Protein AF-A0A934ALE3-F1 (afdb_monomer_lite)

pLDDT: mean 93.62, std 8.13, range [55.03, 98.62]

Sequence (121 aa):
DDGIEALMKIIANKDGIATGKIYNIGNPANNYAIRDLADMMLKLAKEYPEYRDSAQKVKIVETTSAAYYGKGYQDVQNRVPKITNTCKDLNWKPSINMADTLRNIFDAYRGQVAEARGLVD

Secondary structure (DSSP, 8-state):
-HHHHHHHHHHH-GGGTTTT-----S-TT----HHHHHHHHHHHHHHSHHHHHHHTT-------HHHHT-TT----S------HHHHHHHT------HHHHHHHHHHHHTT-HHHHHTT--

Radius of gyration: 18.33 Å; chains: 1; bounding box: 43×35×41 Å

Structure (mmCIF, N/CA/C/O backbone):
data_AF-A0A934ALE3-F1
#
_entry.id   AF-A0A934ALE3-F1
#
loop_
_atom_site.group_PDB
_atom_site.id
_atom_site.type_symbol
_atom_site.label_atom_id
_atom_site.label_alt_id
_atom_site.label_comp_id
_atom_site.label_asym_id
_atom_site.label_entity_id
_atom_site.label_seq_id
_atom_site.pdbx_PDB_ins_code
_atom_site.Cartn_x
_atom_site.Cartn_y
_atom_site.Cartn_z
_atom_site.occupancy
_atom_site.B_iso_or_equiv
_atom_site.auth_seq_id
_atom_site.auth_comp_id
_atom_site.auth_asym_id
_atom_site.auth_atom_id
_atom_site.pdbx_PDB_model_num
ATOM 1 N N . ASP A 1 1 ? -9.206 -4.432 -0.636 1.00 94.50 1 ASP A N 1
ATOM 2 C CA . ASP A 1 1 ? -10.344 -4.829 0.223 1.00 94.50 1 ASP A CA 1
ATOM 3 C C . ASP A 1 1 ? -10.181 -4.424 1.676 1.00 94.50 1 ASP A C 1
ATOM 5 O O . ASP A 1 1 ? -11.013 -3.650 2.129 1.00 94.50 1 ASP A O 1
ATOM 9 N N . ASP A 1 2 ? -9.108 -4.825 2.374 1.00 97.38 2 ASP A N 1
ATOM 10 C CA . ASP A 1 2 ? -8.881 -4.482 3.797 1.00 97.38 2 ASP A CA 1
ATOM 11 C C . ASP A 1 2 ? -9.179 -3.007 4.143 1.00 97.38 2 ASP A C 1
ATOM 13 O O . ASP A 1 2 ? -9.870 -2.714 5.118 1.00 97.38 2 ASP A O 1
ATOM 17 N N . GLY A 1 3 ? -8.684 -2.063 3.332 1.00 97.69 3 GLY A N 1
ATOM 18 C CA . GLY A 1 3 ? -8.917 -0.634 3.556 1.00 97.69 3 GLY A CA 1
ATOM 19 C C . GLY A 1 3 ? -10.372 -0.199 3.359 1.00 97.69 3 GLY A C 1
ATOM 20 O O . GLY A 1 3 ? -10.887 0.594 4.144 1.00 97.69 3 GLY A O 1
ATOM 21 N N . ILE A 1 4 ? -11.055 -0.749 2.350 1.00 98.19 4 ILE A N 1
ATOM 22 C CA . ILE A 1 4 ? -12.477 -0.478 2.105 1.00 98.19 4 ILE A CA 1
ATOM 23 C C . ILE A 1 4 ? -13.320 -1.057 3.238 1.00 98.19 4 ILE A C 1
ATOM 25 O O . ILE A 1 4 ? -14.228 -0.383 3.709 1.00 98.19 4 ILE A O 1
ATOM 29 N N . GLU A 1 5 ? -12.994 -2.249 3.743 1.00 98.44 5 GLU A N 1
ATOM 30 C CA . GLU A 1 5 ? -13.705 -2.829 4.885 1.00 98.44 5 GLU A CA 1
ATOM 31 C C . GLU A 1 5 ? -13.643 -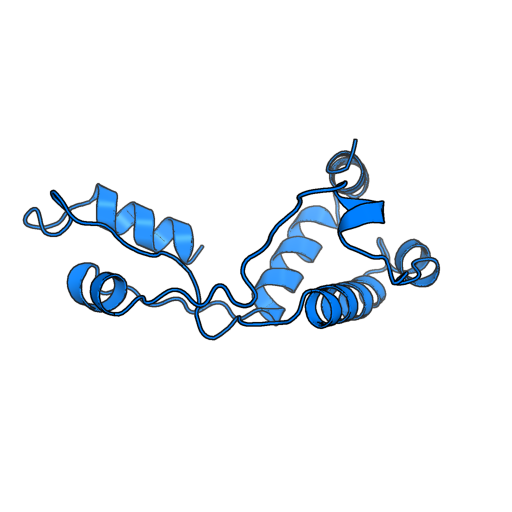1.905 6.113 1.00 98.44 5 GLU A C 1
ATOM 33 O O . GLU A 1 5 ? -14.677 -1.624 6.722 1.00 98.44 5 GLU A O 1
ATOM 38 N N . ALA A 1 6 ? -12.463 -1.364 6.442 1.00 98.50 6 ALA A N 1
ATOM 39 C CA . ALA A 1 6 ? -12.323 -0.395 7.530 1.00 98.50 6 ALA A CA 1
ATOM 40 C C . ALA A 1 6 ? -13.181 0.862 7.301 1.00 98.50 6 ALA A C 1
ATOM 42 O O . ALA A 1 6 ? -13.878 1.306 8.217 1.00 98.50 6 ALA A O 1
ATOM 43 N N . LEU A 1 7 ? -13.184 1.406 6.077 1.00 98.62 7 LEU A N 1
ATOM 44 C CA . LEU A 1 7 ? -14.015 2.561 5.717 1.00 98.62 7 LEU A CA 1
ATOM 45 C C . LEU A 1 7 ? -15.511 2.257 5.849 1.00 98.62 7 LEU A C 1
ATOM 47 O O . LEU A 1 7 ? -16.248 3.069 6.404 1.00 98.62 7 LEU A O 1
ATOM 51 N N . MET A 1 8 ? -15.958 1.075 5.422 1.00 98.62 8 MET A N 1
ATOM 52 C CA . MET A 1 8 ? -17.355 0.662 5.563 1.00 98.62 8 MET A CA 1
ATOM 53 C C . MET A 1 8 ? -17.780 0.585 7.032 1.00 98.62 8 MET A C 1
ATOM 55 O O . MET A 1 8 ? -18.897 0.981 7.366 1.00 98.62 8 MET A O 1
ATOM 59 N N . LYS A 1 9 ? -16.892 0.149 7.935 1.00 98.44 9 LYS A N 1
ATOM 60 C CA . LYS A 1 9 ? -17.175 0.148 9.379 1.00 98.44 9 LYS A CA 1
ATOM 61 C C . LYS A 1 9 ? -17.232 1.556 9.975 1.00 98.44 9 LYS A C 1
ATOM 63 O O . LYS A 1 9 ? -18.084 1.808 10.825 1.00 98.44 9 LYS A O 1
ATOM 68 N N . ILE A 1 10 ? -16.383 2.473 9.506 1.00 98.62 10 ILE A N 1
ATOM 69 C CA . ILE A 1 10 ? -16.442 3.893 9.892 1.00 98.62 10 ILE A CA 1
ATOM 70 C C . ILE A 1 10 ? -17.766 4.514 9.440 1.00 98.62 10 ILE A C 1
ATOM 72 O O . ILE A 1 10 ? -18.407 5.189 10.236 1.00 98.62 10 ILE A O 1
ATOM 76 N N . ILE A 1 11 ? -18.203 4.255 8.202 1.00 98.56 11 ILE A N 1
ATOM 77 C CA . ILE A 1 11 ? -19.473 4.768 7.661 1.00 98.56 11 ILE A CA 1
ATOM 78 C C . ILE A 1 11 ? -20.667 4.212 8.441 1.00 98.56 11 ILE A C 1
ATOM 80 O O . ILE A 1 11 ? -21.568 4.967 8.799 1.00 98.56 11 ILE A O 1
ATOM 84 N N . ALA A 1 12 ? -20.666 2.908 8.737 1.00 98.44 12 ALA A N 1
ATOM 85 C CA . ALA A 1 12 ? -21.717 2.286 9.538 1.00 98.44 12 ALA A CA 1
ATOM 86 C C . ALA A 1 12 ? -21.808 2.884 10.953 1.00 98.44 12 ALA A C 1
ATOM 88 O O . ALA A 1 12 ? -22.886 2.869 11.541 1.00 98.44 12 ALA A O 1
ATOM 89 N N . ASN A 1 13 ? -20.683 3.385 11.485 1.00 98.19 13 ASN A N 1
ATOM 90 C CA . ASN A 1 13 ? -20.552 4.113 12.749 1.00 98.19 13 ASN A CA 1
ATOM 91 C C . ASN A 1 13 ? -21.426 3.552 13.881 1.00 98.19 13 ASN A C 1
ATOM 93 O O . ASN A 1 13 ? -22.154 4.290 14.551 1.00 98.19 13 ASN A O 1
ATOM 97 N N . LYS A 1 14 ? -21.397 2.228 14.061 1.00 97.69 14 LYS A N 1
ATOM 98 C CA . LYS A 1 14 ? -22.240 1.548 15.043 1.00 97.69 14 LYS A CA 1
ATOM 99 C C . LYS A 1 14 ? -22.046 2.185 16.423 1.00 97.69 14 LYS A C 1
ATOM 101 O O . LYS A 1 14 ? -20.915 2.379 16.861 1.00 97.69 14 LYS A O 1
ATOM 106 N N . ASP A 1 15 ? -23.153 2.542 17.071 1.00 97.75 15 ASP A N 1
ATOM 107 C CA . ASP A 1 15 ? -23.182 3.196 18.388 1.00 97.75 15 ASP A CA 1
ATOM 108 C C . ASP A 1 15 ? -22.388 4.523 18.461 1.00 97.75 15 ASP A C 1
ATOM 110 O O . ASP A 1 15 ? -22.029 4.989 19.540 1.00 97.75 15 ASP A O 1
ATOM 114 N N . GLY A 1 16 ? -22.095 5.147 17.313 1.00 98.06 16 GLY A N 1
ATOM 115 C CA . GLY A 1 16 ? -21.299 6.371 17.234 1.00 98.06 16 GLY A CA 1
ATOM 116 C C . GLY A 1 16 ? -19.805 6.178 17.521 1.00 98.06 16 GLY A C 1
ATOM 117 O O . GLY A 1 16 ? -19.117 7.170 17.775 1.00 98.06 16 GLY A O 1
ATOM 118 N N . ILE A 1 17 ? -19.294 4.938 17.498 1.00 98.31 17 ILE A N 1
ATOM 119 C CA . ILE A 1 17 ? -17.934 4.595 17.949 1.00 98.31 17 ILE A CA 1
ATOM 120 C C . ILE A 1 17 ? -16.818 5.361 17.219 1.00 98.31 17 ILE A C 1
ATOM 122 O O . ILE A 1 17 ? -15.794 5.682 17.828 1.00 98.31 17 ILE A O 1
ATOM 126 N N . ALA A 1 18 ? -17.022 5.693 15.941 1.00 98.44 18 ALA A N 1
ATOM 127 C CA . ALA A 1 18 ? -16.044 6.365 15.090 1.00 98.44 18 ALA A CA 1
ATOM 128 C C . ALA A 1 18 ? -16.116 7.904 15.162 1.00 98.44 18 ALA A C 1
ATOM 130 O O . ALA A 1 18 ? -15.244 8.590 14.623 1.00 98.44 18 ALA A O 1
ATOM 131 N N . THR A 1 19 ? -17.125 8.473 15.830 1.00 98.50 19 THR A N 1
ATOM 132 C CA . THR A 1 19 ? -17.325 9.927 15.906 1.00 98.50 19 THR A CA 1
ATOM 133 C C . THR A 1 19 ? -16.156 10.617 16.617 1.00 98.50 19 THR A C 1
ATOM 135 O O . THR A 1 19 ? -15.828 10.305 17.763 1.00 98.50 19 THR A O 1
ATOM 138 N N . GLY A 1 20 ? -15.523 11.582 15.939 1.00 98.25 20 GLY A N 1
ATOM 139 C CA . GLY A 1 20 ? -14.398 12.357 16.482 1.00 98.25 20 GLY A CA 1
ATOM 140 C C . GLY A 1 20 ? -13.092 11.567 16.630 1.00 98.25 20 GLY A C 1
ATOM 141 O O . GLY A 1 20 ? -12.210 11.978 17.386 1.00 98.25 20 GLY A O 1
ATOM 142 N N . LYS A 1 21 ? -12.965 10.419 15.955 1.00 98.31 21 LYS A N 1
ATOM 143 C CA . LYS A 1 21 ? -11.780 9.555 16.018 1.00 98.31 21 LYS A CA 1
ATOM 144 C C . LYS A 1 21 ? -10.889 9.729 14.793 1.00 98.31 21 LYS A C 1
ATOM 146 O O . LYS A 1 21 ? -11.342 10.086 13.712 1.00 98.31 21 LYS A O 1
ATOM 151 N N . ILE A 1 22 ? -9.607 9.425 14.979 1.00 98.56 22 ILE A N 1
ATOM 152 C CA . ILE A 1 22 ? -8.614 9.339 13.908 1.00 98.56 22 ILE A CA 1
ATOM 153 C C . ILE A 1 22 ? -8.140 7.888 13.843 1.00 98.56 22 ILE A C 1
ATOM 155 O O . ILE A 1 22 ? -7.664 7.341 14.843 1.00 98.56 22 ILE A O 1
ATOM 159 N N . TYR A 1 23 ? -8.270 7.271 12.671 1.00 98.56 23 TYR A N 1
ATOM 160 C CA . TYR A 1 23 ? -7.891 5.881 12.439 1.00 98.56 23 TYR A CA 1
ATOM 161 C C . TYR A 1 23 ? -6.793 5.790 11.388 1.00 98.56 23 TYR A C 1
ATOM 163 O O . TYR A 1 23 ? -6.946 6.283 10.273 1.00 98.56 23 TYR A O 1
ATOM 171 N N . ASN A 1 24 ? -5.707 5.098 11.729 1.00 98.50 24 ASN A N 1
ATOM 172 C CA . ASN A 1 24 ? -4.771 4.622 10.720 1.00 98.50 24 ASN A CA 1
ATOM 173 C C . ASN A 1 24 ? -5.361 3.363 10.080 1.00 98.50 24 ASN A C 1
ATOM 175 O O . ASN A 1 24 ? -5.721 2.422 10.794 1.00 98.50 24 ASN A O 1
ATOM 179 N N . ILE A 1 25 ? -5.425 3.331 8.751 1.00 98.31 25 ILE A N 1
ATOM 180 C CA . ILE A 1 25 ? -5.879 2.174 7.978 1.00 98.31 25 ILE A CA 1
ATOM 181 C C . ILE A 1 25 ? -4.704 1.709 7.120 1.00 98.31 25 ILE A C 1
ATOM 183 O O . ILE A 1 25 ? -4.283 2.394 6.195 1.00 98.31 25 ILE A O 1
ATOM 187 N N . GLY A 1 26 ? -4.150 0.552 7.458 1.00 97.56 26 GLY A N 1
ATOM 188 C CA . GLY A 1 26 ? -3.029 -0.051 6.747 1.00 97.56 26 GLY A CA 1
ATOM 189 C C . GLY A 1 26 ? -2.636 -1.379 7.379 1.00 97.56 26 GLY A C 1
ATOM 190 O O . GLY A 1 26 ? -3.143 -1.726 8.446 1.00 97.56 26 GLY A O 1
ATOM 191 N N . ASN A 1 27 ? -1.738 -2.116 6.727 1.00 98.19 27 ASN A N 1
ATOM 192 C CA . ASN A 1 27 ? -1.243 -3.401 7.215 1.00 98.19 27 ASN A CA 1
ATOM 193 C C . ASN A 1 27 ? 0.210 -3.272 7.722 1.00 98.19 27 ASN A C 1
ATOM 195 O O . ASN A 1 27 ? 1.126 -3.265 6.901 1.00 98.19 27 ASN A O 1
ATOM 199 N N . PRO A 1 28 ? 0.451 -3.204 9.049 1.00 97.25 28 PRO A N 1
ATOM 200 C CA . PRO A 1 28 ? 1.795 -3.120 9.629 1.00 97.25 28 PRO A CA 1
ATOM 201 C C . PRO A 1 28 ? 2.705 -4.301 9.283 1.00 97.25 28 PRO A C 1
ATOM 203 O O . PRO A 1 28 ? 3.922 -4.161 9.360 1.00 97.25 28 PRO A O 1
ATOM 206 N N . ALA A 1 29 ? 2.132 -5.459 8.936 1.00 96.94 29 AL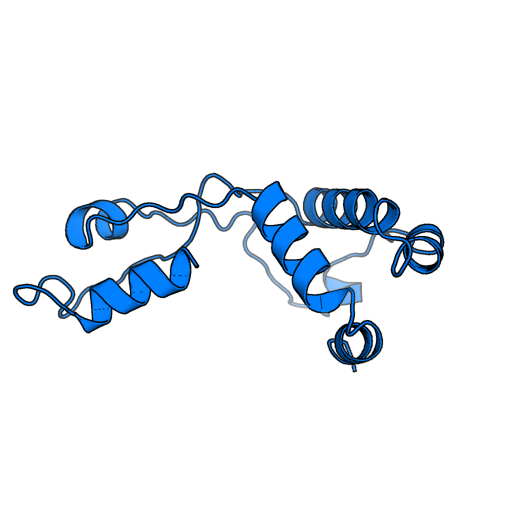A A N 1
ATOM 207 C CA . ALA A 1 29 ? 2.902 -6.632 8.533 1.00 96.94 29 ALA A CA 1
ATOM 208 C C . ALA A 1 29 ? 3.443 -6.508 7.099 1.00 96.94 29 ALA A C 1
ATOM 210 O O . ALA A 1 29 ? 4.445 -7.134 6.773 1.00 96.94 29 ALA A O 1
ATOM 211 N N . ASN A 1 30 ? 2.832 -5.664 6.261 1.00 96.75 30 ASN A N 1
ATOM 212 C CA . ASN A 1 30 ? 3.276 -5.407 4.891 1.00 96.75 30 ASN A CA 1
ATOM 213 C C . ASN A 1 30 ? 4.328 -4.280 4.840 1.00 96.75 30 ASN A C 1
ATOM 215 O O . ASN A 1 30 ? 4.216 -3.355 4.038 1.00 96.75 30 ASN A O 1
ATOM 219 N N . ASN A 1 31 ? 5.338 -4.340 5.712 1.00 96.25 31 ASN A N 1
ATOM 220 C CA . ASN A 1 31 ? 6.395 -3.333 5.804 1.00 96.25 31 ASN A CA 1
ATOM 221 C C . ASN A 1 31 ? 7.647 -3.766 5.020 1.00 96.25 31 ASN A C 1
ATOM 223 O O . ASN A 1 31 ? 8.413 -4.599 5.502 1.00 96.25 31 ASN A O 1
ATOM 227 N N . TYR A 1 32 ? 7.855 -3.189 3.835 1.00 95.94 32 TYR A N 1
ATOM 228 C CA . TYR A 1 32 ? 8.938 -3.548 2.909 1.00 95.94 32 TYR A CA 1
ATOM 229 C C . TYR A 1 32 ? 9.706 -2.314 2.436 1.00 95.94 32 TYR A C 1
ATOM 231 O O . TYR A 1 32 ? 9.129 -1.231 2.312 1.00 95.94 32 TYR A O 1
ATOM 239 N N . ALA A 1 33 ? 10.994 -2.478 2.118 1.00 95.44 33 ALA A N 1
ATOM 240 C CA . ALA A 1 33 ? 11.741 -1.424 1.444 1.00 95.44 33 ALA A CA 1
ATOM 241 C C . ALA A 1 33 ? 11.246 -1.253 -0.003 1.00 95.44 33 ALA A C 1
ATOM 243 O O . ALA A 1 33 ? 10.767 -2.195 -0.634 1.00 95.44 33 ALA A O 1
ATOM 244 N N . ILE A 1 34 ? 11.430 -0.057 -0.570 1.00 94.25 34 ILE A N 1
ATOM 245 C CA . ILE A 1 34 ? 11.069 0.228 -1.9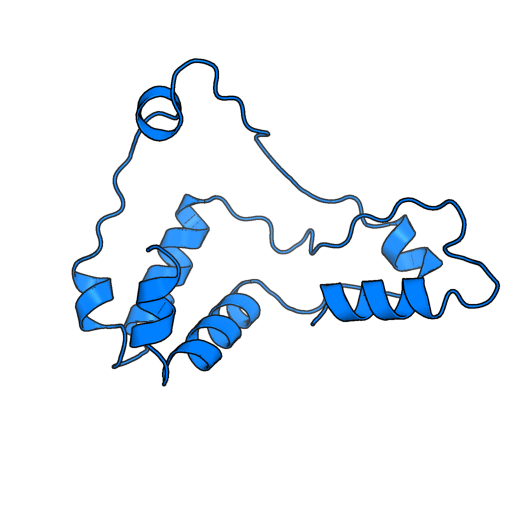72 1.00 94.25 34 ILE A CA 1
ATOM 246 C C . ILE A 1 34 ? 11.802 -0.719 -2.937 1.00 94.25 34 ILE A C 1
ATOM 248 O O . ILE A 1 34 ? 11.228 -1.159 -3.930 1.00 94.25 34 ILE A O 1
ATOM 252 N N . ARG A 1 35 ? 13.055 -1.076 -2.624 1.00 95.56 35 ARG A N 1
ATOM 253 C CA . ARG A 1 35 ? 13.819 -2.060 -3.400 1.00 95.56 35 ARG A CA 1
ATOM 254 C C . ARG A 1 35 ? 13.157 -3.436 -3.385 1.00 95.56 35 ARG A C 1
ATOM 256 O O . ARG A 1 35 ? 12.951 -4.004 -4.450 1.00 95.56 35 ARG A O 1
ATOM 263 N N . ASP A 1 36 ? 12.766 -3.919 -2.208 1.00 96.75 36 ASP A N 1
ATOM 264 C CA . ASP A 1 36 ? 12.107 -5.221 -2.073 1.00 96.75 36 ASP A CA 1
ATOM 265 C C . ASP A 1 36 ? 10.779 -5.243 -2.834 1.00 96.75 36 ASP A C 1
ATOM 267 O O . ASP A 1 36 ? 10.456 -6.229 -3.492 1.00 96.75 36 ASP A O 1
ATOM 271 N N . LEU A 1 37 ? 10.019 -4.141 -2.793 1.00 97.50 37 LEU A N 1
ATOM 272 C CA . LEU A 1 37 ? 8.793 -3.993 -3.576 1.00 97.50 37 LEU A CA 1
ATOM 273 C C . LEU A 1 37 ? 9.067 -4.111 -5.082 1.00 97.50 37 LEU A C 1
ATOM 275 O O . LEU A 1 37 ? 8.385 -4.879 -5.762 1.00 97.50 37 LEU A O 1
ATOM 279 N N . ALA A 1 38 ? 10.080 -3.406 -5.595 1.00 97.12 38 ALA A N 1
ATOM 280 C CA . ALA A 1 38 ? 10.468 -3.489 -7.002 1.00 97.12 38 ALA A CA 1
ATOM 281 C C . ALA A 1 38 ? 10.882 -4.918 -7.398 1.00 97.12 38 ALA A C 1
ATOM 283 O O . ALA A 1 38 ? 10.434 -5.429 -8.427 1.00 97.12 38 ALA A O 1
ATOM 284 N N . ASP A 1 39 ? 11.671 -5.593 -6.561 1.00 97.62 39 ASP A N 1
ATOM 285 C CA . ASP A 1 39 ? 12.102 -6.971 -6.803 1.00 97.62 39 ASP A CA 1
ATOM 286 C C . ASP A 1 39 ? 10.926 -7.963 -6.771 1.00 97.62 39 ASP A C 1
ATOM 288 O O . ASP A 1 39 ? 10.822 -8.827 -7.649 1.00 97.62 39 ASP A O 1
ATOM 292 N N . MET A 1 40 ? 9.997 -7.820 -5.816 1.00 97.88 40 MET A N 1
ATOM 293 C CA . MET A 1 40 ? 8.773 -8.629 -5.747 1.00 97.88 40 MET A CA 1
ATOM 294 C C . MET A 1 40 ? 7.911 -8.450 -7.001 1.00 97.88 40 MET A C 1
ATOM 296 O O . MET A 1 40 ? 7.477 -9.444 -7.589 1.00 97.88 40 MET A O 1
ATOM 300 N N . MET A 1 41 ? 7.713 -7.207 -7.449 1.00 97.75 41 MET A N 1
ATOM 301 C CA . MET A 1 41 ? 6.957 -6.903 -8.666 1.00 97.75 41 MET A CA 1
ATOM 302 C C . MET A 1 41 ? 7.629 -7.481 -9.915 1.00 97.75 41 MET A C 1
ATOM 304 O O . MET A 1 41 ? 6.951 -8.091 -10.738 1.00 97.75 41 MET A O 1
ATOM 308 N N . LEU A 1 42 ? 8.953 -7.352 -10.058 1.00 97.19 42 LEU A N 1
ATOM 309 C CA . LEU A 1 42 ? 9.686 -7.900 -11.207 1.00 97.19 42 LEU A CA 1
ATOM 310 C C . LEU A 1 42 ? 9.685 -9.425 -11.235 1.00 97.19 42 LEU A C 1
ATOM 312 O O . LEU A 1 42 ? 9.604 -10.019 -12.314 1.00 97.19 42 LEU A O 1
ATOM 316 N N . LYS A 1 43 ? 9.792 -10.068 -10.069 1.00 97.12 43 LYS A N 1
ATOM 317 C CA . LYS A 1 43 ? 9.677 -11.523 -9.958 1.00 97.12 43 LYS A CA 1
ATOM 318 C C . LYS A 1 43 ? 8.293 -11.978 -10.411 1.00 97.12 43 LYS A C 1
ATOM 320 O O . LYS A 1 43 ? 8.210 -12.851 -11.272 1.00 97.12 43 LYS A O 1
ATOM 325 N N . LEU A 1 44 ? 7.244 -11.347 -9.886 1.00 97.06 44 LEU A N 1
ATOM 326 C CA . LEU A 1 44 ? 5.863 -11.676 -10.217 1.00 97.06 44 LEU A CA 1
ATOM 327 C C . LEU A 1 44 ? 5.563 -11.421 -11.700 1.00 97.06 44 LEU A C 1
ATOM 329 O O . LEU A 1 44 ? 5.045 -12.304 -12.370 1.00 97.06 44 LEU A O 1
ATOM 333 N N . ALA A 1 45 ? 5.979 -10.280 -12.254 1.00 96.12 45 ALA A N 1
ATOM 334 C CA . ALA A 1 45 ? 5.762 -9.926 -13.659 1.00 96.12 45 ALA A CA 1
ATOM 335 C C . ALA A 1 45 ? 6.290 -10.978 -14.650 1.00 96.12 45 ALA A C 1
ATOM 337 O O . ALA A 1 45 ? 5.700 -11.188 -15.706 1.00 96.12 45 ALA A O 1
ATOM 338 N N . LYS A 1 46 ? 7.382 -11.678 -14.317 1.00 95.88 46 LYS A N 1
ATOM 339 C CA . LYS A 1 46 ? 7.953 -12.737 -15.169 1.00 95.88 46 LYS A CA 1
ATOM 340 C C . LYS A 1 46 ? 7.064 -13.984 -15.260 1.00 95.88 46 LYS A C 1
ATOM 342 O O . LYS A 1 46 ? 7.177 -14.733 -16.236 1.00 95.88 46 LYS A O 1
ATOM 347 N N . GLU A 1 47 ? 6.180 -14.198 -14.284 1.00 96.06 47 GLU A N 1
ATOM 348 C CA . GLU A 1 47 ? 5.214 -15.306 -14.274 1.00 96.06 47 GLU A CA 1
ATOM 349 C C . GLU A 1 47 ? 4.116 -15.108 -15.338 1.00 96.06 47 GLU A C 1
ATOM 351 O O . GLU A 1 47 ? 3.618 -16.087 -15.893 1.00 96.06 47 GLU A O 1
ATOM 356 N N . TYR A 1 48 ? 3.813 -13.860 -15.709 1.00 94.38 48 TYR A N 1
ATOM 357 C CA . TYR A 1 48 ? 2.731 -13.491 -16.626 1.00 94.38 48 TYR A CA 1
ATOM 358 C C . TYR A 1 48 ? 3.237 -13.293 -18.064 1.00 94.38 48 TYR A C 1
ATOM 360 O O . TYR A 1 48 ? 4.087 -12.424 -18.285 1.00 94.38 48 TYR A O 1
ATOM 368 N N . PRO A 1 49 ? 2.729 -14.042 -19.064 1.00 94.44 49 PRO A N 1
ATOM 369 C CA . PRO A 1 49 ? 3.113 -13.870 -20.469 1.00 94.44 49 PRO A CA 1
ATOM 370 C C . PRO A 1 49 ? 3.007 -12.424 -20.973 1.00 94.44 49 PRO A C 1
ATOM 372 O O . PRO A 1 49 ? 3.865 -11.965 -21.720 1.00 94.44 49 PRO A O 1
ATOM 375 N N . GLU A 1 50 ? 1.987 -11.702 -20.520 1.00 92.56 50 GLU A N 1
ATOM 376 C CA . GLU A 1 50 ? 1.640 -10.349 -20.949 1.00 92.56 50 GLU A CA 1
ATOM 377 C C . GLU A 1 50 ? 2.656 -9.293 -20.464 1.00 92.56 50 GLU A C 1
ATOM 379 O O . GLU A 1 50 ? 2.801 -8.236 -21.081 1.00 92.56 50 GLU A O 1
ATOM 384 N N . TYR A 1 51 ? 3.404 -9.591 -19.392 1.00 92.81 51 TYR A N 1
ATOM 385 C CA . TYR A 1 51 ? 4.401 -8.691 -18.797 1.00 92.81 51 TYR A CA 1
ATOM 386 C C . TYR A 1 51 ? 5.846 -9.183 -18.941 1.00 92.81 51 TYR A C 1
ATOM 388 O O . TYR A 1 51 ? 6.774 -8.373 -18.847 1.00 92.81 51 TYR A O 1
ATOM 396 N N . ARG A 1 52 ? 6.056 -10.486 -19.169 1.00 94.38 52 ARG A N 1
ATOM 397 C CA . ARG A 1 52 ? 7.362 -11.160 -19.100 1.00 94.38 52 ARG A CA 1
ATOM 398 C C . ARG A 1 52 ? 8.453 -10.467 -19.912 1.00 94.38 52 ARG A C 1
ATOM 400 O O . ARG A 1 52 ? 9.516 -10.169 -19.367 1.00 94.38 52 ARG A O 1
ATOM 407 N N . ASP A 1 53 ? 8.190 -10.184 -21.184 1.00 93.88 53 ASP A N 1
ATOM 408 C CA . ASP A 1 53 ? 9.200 -9.639 -22.100 1.00 93.88 53 ASP A CA 1
ATOM 409 C C . ASP A 1 53 ? 9.584 -8.196 -21.753 1.00 93.88 53 ASP A C 1
ATOM 411 O O . ASP A 1 53 ? 10.741 -7.797 -21.901 1.00 93.88 53 ASP A O 1
ATOM 415 N N . SER A 1 54 ? 8.629 -7.403 -21.261 1.00 92.88 54 SER A N 1
ATOM 416 C CA . SER A 1 54 ? 8.909 -6.059 -20.747 1.00 92.88 54 SER A CA 1
ATOM 417 C C . SER A 1 54 ? 9.667 -6.126 -19.424 1.00 92.88 54 SER A C 1
ATOM 419 O O . SER A 1 54 ? 10.660 -5.421 -19.256 1.00 92.88 54 SER A O 1
ATOM 421 N N . ALA A 1 55 ? 9.264 -7.012 -18.509 1.00 94.94 55 ALA A N 1
ATOM 422 C CA . ALA A 1 55 ? 9.901 -7.178 -17.204 1.00 94.94 55 ALA A CA 1
ATOM 423 C C . ALA A 1 55 ? 11.378 -7.591 -17.313 1.00 94.94 55 ALA A C 1
ATOM 425 O O . ALA A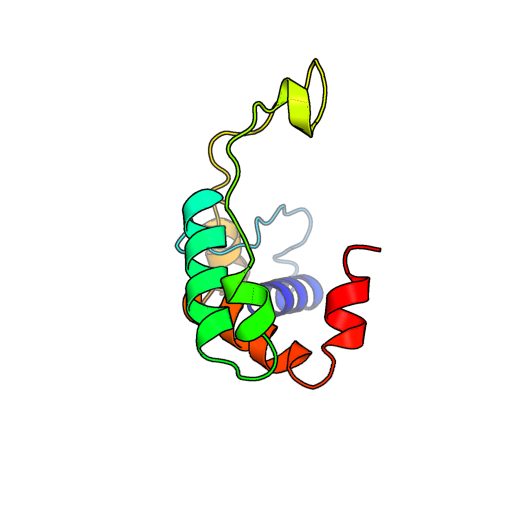 1 55 ? 12.200 -7.153 -16.512 1.00 94.94 55 ALA A O 1
ATOM 426 N N . GLN A 1 56 ? 11.743 -8.389 -18.323 1.00 94.81 56 GLN A N 1
ATOM 427 C CA . GLN A 1 56 ? 13.139 -8.761 -18.596 1.00 94.81 56 GLN A CA 1
ATOM 428 C C . GLN A 1 56 ? 14.033 -7.573 -18.976 1.00 94.81 56 GLN A C 1
ATOM 430 O O . GLN A 1 56 ? 15.248 -7.642 -18.797 1.00 94.81 56 GLN A O 1
ATOM 435 N N . LYS A 1 57 ? 13.450 -6.492 -19.502 1.00 96.19 57 LYS A N 1
ATOM 436 C CA . LYS A 1 57 ? 14.184 -5.298 -19.943 1.00 96.19 57 LYS A CA 1
ATOM 437 C C . LYS A 1 57 ? 14.361 -4.269 -18.825 1.00 96.19 57 LYS A C 1
ATOM 439 O O . LYS A 1 57 ? 15.178 -3.361 -18.973 1.00 96.19 57 LYS A O 1
ATOM 444 N N . VAL A 1 58 ? 13.614 -4.391 -17.725 1.00 97.00 58 VAL A N 1
ATOM 445 C CA . VAL A 1 58 ? 13.673 -3.446 -16.605 1.00 97.00 58 VAL A CA 1
ATOM 446 C C . VAL A 1 58 ? 14.998 -3.584 -15.860 1.00 97.00 58 VAL A C 1
ATOM 448 O O . VAL A 1 58 ? 15.454 -4.686 -15.555 1.00 97.00 58 VAL A O 1
ATOM 451 N N . LYS A 1 59 ? 15.599 -2.440 -15.527 1.00 95.56 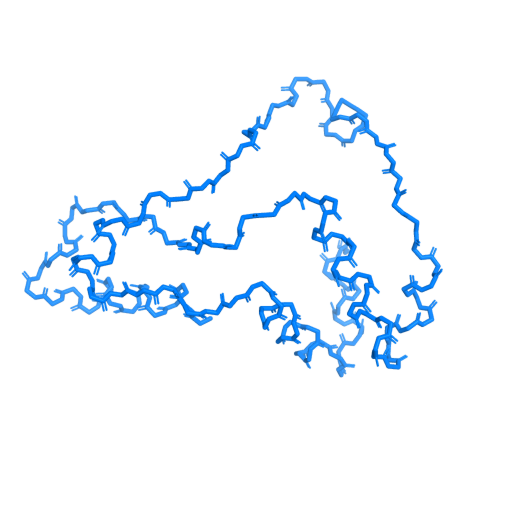59 LYS A N 1
ATOM 452 C CA . LYS A 1 59 ? 16.771 -2.342 -14.656 1.00 95.56 59 LYS A CA 1
ATOM 453 C C . LYS A 1 59 ? 16.428 -1.450 -13.474 1.00 95.56 59 LYS A C 1
ATOM 455 O O . LYS A 1 59 ? 15.923 -0.348 -13.668 1.00 95.56 59 LYS A O 1
ATOM 460 N N . ILE A 1 60 ? 16.733 -1.912 -12.265 1.00 95.38 60 ILE A N 1
ATOM 461 C CA . ILE A 1 60 ? 16.674 -1.066 -11.073 1.00 95.38 60 ILE A CA 1
ATOM 462 C C . ILE A 1 60 ? 17.915 -0.176 -11.093 1.00 95.38 60 ILE A C 1
ATOM 464 O O . ILE A 1 60 ? 19.040 -0.676 -11.078 1.00 95.38 60 ILE A O 1
ATOM 468 N N . VAL A 1 61 ? 17.704 1.136 -11.161 1.00 95.31 61 VAL A N 1
ATOM 469 C CA . VAL A 1 61 ? 18.774 2.137 -11.182 1.00 95.31 61 VAL A CA 1
ATOM 470 C C . VAL A 1 61 ? 18.766 2.880 -9.857 1.00 95.31 61 VAL A C 1
ATOM 472 O O . VAL A 1 61 ? 17.746 3.435 -9.453 1.00 95.31 61 VAL A O 1
ATOM 475 N N . GLU A 1 62 ? 19.906 2.887 -9.175 1.00 94.06 62 GLU A N 1
ATOM 476 C CA . GLU A 1 62 ? 20.078 3.673 -7.958 1.00 94.06 62 GLU A CA 1
ATOM 477 C C . GLU A 1 62 ? 20.213 5.153 -8.295 1.00 94.06 62 GLU A C 1
ATOM 479 O O . GLU A 1 62 ? 20.912 5.543 -9.228 1.00 94.06 62 GLU A O 1
ATOM 484 N N . THR A 1 63 ? 19.537 5.986 -7.514 1.00 94.12 63 THR A N 1
ATOM 485 C CA . THR A 1 63 ? 19.585 7.436 -7.656 1.00 94.12 63 THR A CA 1
ATOM 486 C C . THR A 1 63 ? 19.473 8.089 -6.288 1.00 94.12 63 THR A C 1
ATOM 488 O O . THR A 1 63 ? 18.991 7.488 -5.325 1.00 94.12 63 THR A O 1
ATOM 491 N N . THR A 1 64 ? 19.927 9.332 -6.192 1.00 91.44 64 THR A N 1
ATOM 492 C CA . THR A 1 64 ? 19.739 10.129 -4.978 1.00 91.44 64 THR A CA 1
ATOM 493 C C . THR A 1 64 ? 18.353 10.764 -4.991 1.00 91.44 64 THR A C 1
ATOM 495 O O . THR A 1 64 ? 17.825 11.107 -6.050 1.00 91.44 64 THR A O 1
ATOM 498 N N . SER A 1 65 ? 17.777 11.001 -3.811 1.00 90.50 65 SER A N 1
ATOM 499 C CA . SER A 1 65 ? 16.520 11.749 -3.703 1.00 90.50 65 SER A CA 1
ATOM 500 C C . SER A 1 65 ? 16.625 13.144 -4.326 1.00 90.50 65 SER A C 1
ATOM 502 O O . SER A 1 65 ? 15.678 13.597 -4.953 1.00 90.50 65 SER A O 1
ATOM 504 N N . ALA A 1 66 ? 17.789 13.796 -4.240 1.00 91.12 66 ALA A N 1
ATOM 505 C CA . ALA A 1 66 ? 18.021 15.095 -4.865 1.00 91.12 66 ALA A CA 1
ATOM 506 C C . ALA A 1 66 ? 17.980 15.042 -6.400 1.00 91.12 66 ALA A C 1
ATOM 508 O O . ALA A 1 66 ? 17.491 15.980 -7.024 1.00 91.12 66 ALA A O 1
ATOM 509 N N . ALA A 1 67 ? 18.485 13.964 -7.006 1.00 92.56 67 ALA A N 1
ATOM 510 C CA . ALA A 1 67 ? 18.448 13.777 -8.454 1.00 92.56 67 ALA A CA 1
ATOM 511 C C . ALA A 1 67 ? 17.055 13.366 -8.958 1.00 92.56 67 ALA A C 1
ATOM 513 O O . ALA A 1 67 ? 16.687 13.736 -10.066 1.00 92.56 67 ALA A O 1
ATOM 514 N N . TYR A 1 68 ? 16.290 12.617 -8.157 1.00 92.44 68 TYR A N 1
ATOM 515 C CA . TYR A 1 68 ? 14.966 12.123 -8.548 1.00 92.44 68 TYR A CA 1
ATOM 516 C C . TYR A 1 68 ? 13.826 13.097 -8.207 1.00 92.44 68 TYR A C 1
ATOM 518 O O . TYR A 1 68 ? 13.009 13.411 -9.064 1.00 92.44 68 TYR A O 1
ATOM 526 N N . TYR A 1 69 ? 13.787 13.606 -6.972 1.00 93.06 69 TYR A N 1
ATOM 527 C CA . TYR A 1 69 ? 12.732 14.489 -6.455 1.00 93.06 69 TYR A CA 1
ATOM 528 C C . TYR A 1 69 ? 13.146 15.966 -6.342 1.00 93.06 69 TYR A C 1
ATOM 530 O O . TYR A 1 69 ? 12.292 16.823 -6.125 1.00 93.06 69 TYR A O 1
ATOM 538 N N . GLY A 1 70 ? 14.436 16.286 -6.478 1.00 93.38 70 GLY A N 1
ATOM 539 C CA . GLY A 1 70 ? 14.953 17.652 -6.359 1.00 93.38 70 GLY A CA 1
ATOM 540 C C . GLY A 1 70 ? 15.527 18.000 -4.980 1.00 93.38 70 GLY A C 1
ATOM 541 O O . GLY A 1 70 ? 15.388 17.277 -3.989 1.00 93.38 70 GLY A O 1
ATOM 542 N N . LYS A 1 71 ? 16.226 19.140 -4.914 1.00 94.19 71 LYS A N 1
ATOM 543 C CA . LYS A 1 71 ? 16.826 19.644 -3.667 1.00 94.19 71 LYS A CA 1
ATOM 544 C C . LYS A 1 71 ? 15.736 19.989 -2.648 1.00 94.19 71 LYS A C 1
ATOM 546 O O . LYS A 1 71 ? 14.759 20.643 -2.985 1.00 94.19 71 LYS A O 1
ATOM 551 N N . GLY A 1 72 ? 15.955 19.602 -1.391 1.00 92.44 72 GLY A N 1
ATOM 552 C CA . GLY A 1 72 ? 15.022 19.860 -0.289 1.00 92.44 72 GLY A CA 1
ATOM 553 C C . GLY A 1 72 ? 13.982 18.760 -0.067 1.00 92.44 72 GLY A C 1
ATOM 554 O O . GLY A 1 72 ? 13.227 18.852 0.897 1.00 92.44 72 GLY A O 1
ATOM 555 N N . TYR A 1 73 ? 13.962 17.708 -0.895 1.00 93.88 73 TYR A N 1
ATOM 556 C CA . TYR A 1 73 ? 13.094 16.558 -0.659 1.00 93.88 73 TYR A CA 1
ATOM 557 C C . TYR A 1 73 ? 13.467 15.831 0.639 1.00 93.88 73 TYR A C 1
ATOM 559 O O . TYR A 1 73 ? 14.633 15.498 0.874 1.00 93.88 73 TYR A O 1
ATOM 567 N N . GLN A 1 74 ? 12.455 15.557 1.457 1.00 89.56 74 GLN A N 1
ATOM 568 C CA . GLN A 1 74 ? 12.554 14.782 2.687 1.00 89.56 74 GLN A CA 1
ATOM 569 C C . GLN A 1 74 ? 11.474 13.706 2.682 1.00 89.56 74 GLN A C 1
ATOM 571 O O . GLN A 1 74 ? 10.334 13.968 2.303 1.00 89.56 74 GLN A O 1
ATOM 576 N N . ASP A 1 75 ? 11.835 12.513 3.141 1.00 89.94 75 ASP A N 1
ATOM 577 C CA . ASP A 1 75 ? 10.899 11.409 3.312 1.00 89.94 75 ASP A CA 1
ATOM 578 C C . ASP A 1 75 ? 11.058 10.782 4.697 1.00 89.94 75 ASP A C 1
ATOM 580 O O . ASP A 1 75 ? 12.095 10.903 5.358 1.00 89.94 75 ASP A O 1
ATOM 584 N N . VAL A 1 76 ? 9.999 10.120 5.141 1.00 87.81 76 VAL A N 1
ATOM 585 C CA . VAL A 1 76 ? 9.976 9.368 6.387 1.00 87.81 76 VAL A CA 1
ATOM 586 C C . VAL A 1 76 ? 10.636 8.016 6.137 1.00 87.81 76 VAL A C 1
ATOM 588 O O . VAL A 1 76 ? 10.222 7.282 5.248 1.00 87.81 76 VAL A O 1
ATOM 591 N N . GLN A 1 77 ? 11.626 7.653 6.958 1.00 84.62 77 GLN A N 1
ATOM 592 C CA . GLN A 1 77 ? 12.356 6.388 6.801 1.00 84.62 77 GLN A CA 1
ATOM 593 C C . GLN A 1 77 ? 11.459 5.149 6.902 1.00 84.62 77 GLN A C 1
ATOM 595 O O . GLN A 1 77 ? 11.726 4.141 6.255 1.00 84.62 77 GLN A O 1
ATOM 600 N N . ASN A 1 78 ? 10.421 5.200 7.740 1.00 89.38 78 ASN A N 1
ATOM 601 C CA . ASN A 1 78 ? 9.508 4.087 7.939 1.00 89.38 78 ASN A CA 1
ATOM 602 C C . ASN A 1 78 ? 8.083 4.584 8.211 1.00 89.38 78 ASN A C 1
ATOM 604 O O . ASN A 1 78 ? 7.880 5.525 8.979 1.00 89.38 78 ASN A O 1
ATOM 608 N N . ARG A 1 79 ? 7.087 3.934 7.607 1.00 92.69 79 ARG A N 1
ATOM 609 C CA . ARG A 1 79 ? 5.671 4.328 7.663 1.00 92.69 79 ARG A CA 1
ATOM 610 C C . ARG A 1 79 ? 4.801 3.205 8.233 1.00 92.69 79 ARG A C 1
ATOM 612 O O . ARG A 1 79 ? 3.783 2.855 7.648 1.00 92.69 79 ARG A O 1
ATOM 619 N N . VAL A 1 80 ? 5.186 2.633 9.378 1.00 95.62 80 VAL A N 1
ATOM 620 C CA . VAL A 1 80 ? 4.383 1.593 10.050 1.00 95.62 80 VAL A CA 1
ATOM 621 C C . VAL A 1 80 ? 3.187 2.231 10.766 1.00 95.62 80 VAL A C 1
ATOM 623 O O . VAL A 1 80 ? 3.383 2.973 11.733 1.00 95.62 80 VAL A O 1
ATOM 626 N N . PRO A 1 81 ? 1.938 1.946 10.355 1.00 96.62 81 PRO A N 1
ATOM 627 C CA . PRO A 1 81 ? 0.772 2.524 11.003 1.00 96.62 81 PRO A CA 1
ATOM 628 C C . PRO A 1 81 ? 0.518 1.857 12.359 1.00 96.62 81 PRO A C 1
ATOM 630 O O . PRO A 1 81 ? 0.421 0.635 12.466 1.00 96.62 81 PRO A O 1
ATOM 633 N N . LYS A 1 82 ? 0.317 2.650 13.415 1.00 98.00 82 LYS A N 1
ATOM 634 C CA . LYS A 1 82 ? -0.252 2.126 14.664 1.00 98.00 82 LYS A CA 1
ATOM 635 C C . LYS A 1 82 ? -1.755 1.933 14.473 1.00 98.00 82 LYS A C 1
ATOM 637 O O . LYS A 1 82 ? -2.476 2.921 14.382 1.00 98.00 82 LYS A O 1
ATOM 642 N N . ILE A 1 83 ? -2.215 0.682 14.449 1.00 98.50 83 ILE A N 1
ATOM 643 C CA . ILE A 1 83 ? -3.622 0.330 14.171 1.00 98.50 83 ILE A CA 1
ATOM 644 C C . ILE A 1 83 ? -4.393 -0.192 15.392 1.00 98.50 83 ILE A C 1
ATOM 646 O O . ILE A 1 83 ? -5.493 -0.711 15.252 1.00 98.50 83 ILE A O 1
ATOM 650 N N . THR A 1 84 ? -3.844 -0.072 16.606 1.00 98.62 84 THR A N 1
ATOM 651 C CA . THR A 1 84 ? -4.458 -0.636 17.824 1.00 98.62 84 THR A CA 1
ATOM 652 C C . THR A 1 84 ? -5.893 -0.151 18.052 1.00 98.62 84 THR A C 1
ATOM 654 O O . THR A 1 84 ? -6.760 -0.960 18.373 1.00 98.62 84 THR A O 1
ATOM 657 N N . ASN A 1 85 ? -6.155 1.151 17.885 1.00 98.38 85 ASN A N 1
ATOM 658 C CA . ASN A 1 85 ? -7.498 1.714 18.046 1.00 98.38 85 ASN A CA 1
ATOM 659 C C . ASN A 1 85 ? -8.411 1.338 16.878 1.00 98.38 85 ASN A C 1
ATOM 661 O O . ASN A 1 85 ? -9.548 0.964 17.121 1.00 98.38 85 ASN A O 1
ATOM 665 N N . THR A 1 86 ? -7.908 1.351 15.641 1.00 98.62 86 THR A N 1
ATOM 666 C CA . THR A 1 86 ? -8.666 0.897 14.468 1.00 98.62 86 THR A CA 1
ATOM 667 C C . THR A 1 86 ? -9.154 -0.537 14.660 1.00 98.62 86 THR A C 1
ATOM 669 O O . THR A 1 86 ? -10.336 -0.811 14.474 1.00 98.62 86 THR A O 1
ATOM 672 N N . CYS A 1 87 ? -8.278 -1.442 15.108 1.00 98.44 87 CYS A N 1
ATOM 673 C CA . CYS A 1 87 ? -8.656 -2.834 15.321 1.00 98.44 87 CYS A CA 1
ATOM 674 C C . CYS A 1 87 ? -9.666 -3.008 16.453 1.00 98.44 87 CYS A C 1
ATOM 676 O O . CYS A 1 87 ? -10.620 -3.768 16.311 1.00 98.44 87 CYS A O 1
ATOM 678 N N . LYS A 1 88 ? -9.457 -2.310 17.575 1.00 98.50 88 LYS A N 1
ATOM 679 C CA . LYS A 1 88 ? -10.328 -2.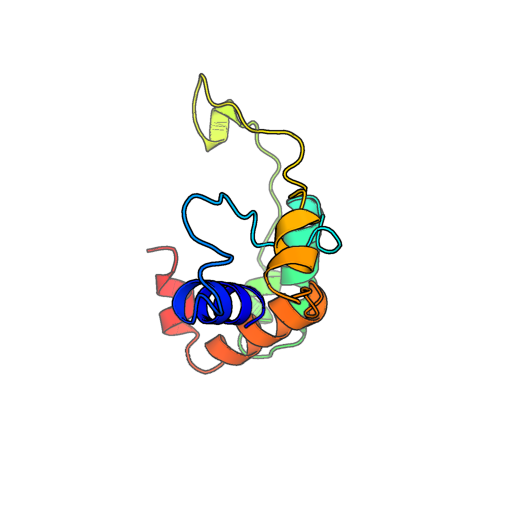402 18.749 1.00 98.50 88 LYS A CA 1
ATOM 680 C C . LYS A 1 88 ? -11.709 -1.807 18.480 1.00 98.50 88 LYS A C 1
ATOM 682 O O . LYS A 1 88 ? -12.709 -2.468 18.730 1.00 98.50 88 LYS A O 1
ATOM 687 N N . ASP A 1 89 ? -11.752 -0.569 18.004 1.00 98.38 89 ASP A N 1
ATOM 688 C CA . ASP A 1 89 ? -12.986 0.208 17.896 1.00 98.38 89 ASP A CA 1
ATOM 689 C C . ASP A 1 89 ? -13.854 -0.294 16.741 1.00 98.38 89 ASP A C 1
ATOM 691 O O . ASP A 1 89 ? -15.073 -0.379 16.869 1.00 98.38 89 ASP A O 1
ATOM 695 N N . LEU A 1 90 ? -13.225 -0.659 15.618 1.00 98.31 90 LEU A N 1
ATOM 696 C CA . LEU A 1 90 ? -13.942 -1.113 14.432 1.00 98.31 90 LEU A CA 1
ATOM 697 C C . LEU A 1 90 ? -14.081 -2.639 14.379 1.00 98.31 90 LEU A C 1
ATOM 699 O O . LEU A 1 90 ? -14.737 -3.138 13.477 1.00 98.31 90 LEU A O 1
ATOM 703 N N . ASN A 1 91 ? -13.485 -3.407 15.299 1.00 97.88 91 ASN A N 1
ATOM 704 C CA . ASN A 1 91 ? -13.390 -4.869 15.175 1.00 97.88 91 ASN A CA 1
ATOM 705 C C . ASN A 1 91 ? -12.910 -5.283 13.765 1.00 97.88 91 ASN A C 1
ATOM 707 O O . ASN A 1 91 ? -13.558 -6.050 13.049 1.00 97.88 91 ASN A O 1
ATOM 711 N N . TRP A 1 92 ? -11.813 -4.663 13.334 1.00 98.38 92 TRP A N 1
ATOM 712 C CA . TRP A 1 92 ? -11.222 -4.807 12.005 1.00 98.38 92 TRP A CA 1
ATOM 713 C C . TRP A 1 92 ? -9.779 -5.291 12.129 1.00 98.38 92 TRP A C 1
ATOM 715 O O . TRP A 1 92 ? -9.091 -4.983 13.101 1.00 98.38 92 TRP A O 1
ATOM 725 N N . LYS A 1 93 ? -9.290 -6.041 11.146 1.00 98.06 93 LYS A N 1
ATOM 726 C CA . LYS A 1 93 ? -7.878 -6.413 11.064 1.00 98.06 93 LYS A CA 1
ATOM 727 C C . LYS A 1 93 ? -7.512 -6.630 9.596 1.00 98.06 93 LYS A C 1
ATOM 729 O O . LYS A 1 93 ? -8.237 -7.362 8.929 1.00 98.06 93 LYS A O 1
ATOM 734 N N . PRO A 1 94 ? -6.395 -6.067 9.106 1.00 98.12 94 PRO A N 1
ATOM 735 C CA . PRO A 1 94 ? -5.949 -6.340 7.750 1.00 98.12 94 PRO A CA 1
ATOM 736 C C . PRO A 1 94 ? -5.523 -7.807 7.631 1.00 98.12 94 PRO A C 1
ATOM 738 O O . PRO A 1 94 ? -4.901 -8.362 8.546 1.00 98.12 94 PRO A O 1
ATOM 741 N N . SER A 1 95 ? -5.863 -8.426 6.508 1.00 97.25 95 SER A N 1
ATOM 742 C CA . SER A 1 95 ? -5.680 -9.858 6.267 1.00 97.25 95 SER A CA 1
ATOM 743 C C . SER A 1 95 ? -4.875 -10.156 5.003 1.00 97.25 95 SER A C 1
ATOM 745 O O . SER A 1 95 ? -4.259 -11.218 4.914 1.00 97.25 95 SER A O 1
ATOM 747 N N . ILE A 1 96 ? -4.814 -9.213 4.060 1.00 97.75 96 ILE A N 1
ATOM 748 C CA . ILE A 1 96 ? -4.165 -9.406 2.765 1.00 97.75 96 ILE A CA 1
ATOM 749 C C . ILE A 1 96 ? -2.668 -9.111 2.909 1.00 97.75 96 ILE A C 1
ATOM 751 O O . ILE A 1 96 ? -2.253 -7.999 3.263 1.00 97.75 96 ILE A O 1
ATOM 755 N N . ASN A 1 97 ? -1.834 -10.117 2.641 1.00 97.44 97 ASN A N 1
ATOM 756 C CA . ASN A 1 97 ? -0.380 -9.959 2.651 1.00 97.44 97 ASN A CA 1
ATOM 757 C C . ASN A 1 97 ? 0.123 -9.291 1.353 1.00 97.44 97 ASN A C 1
ATOM 759 O O . ASN A 1 97 ? -0.623 -9.111 0.387 1.00 97.44 97 ASN A O 1
ATOM 763 N N . MET A 1 98 ? 1.396 -8.892 1.326 1.00 97.31 98 MET A N 1
ATOM 764 C CA . MET A 1 98 ? 1.978 -8.192 0.175 1.00 97.31 98 MET A CA 1
ATOM 765 C C . MET A 1 98 ? 1.974 -9.034 -1.110 1.00 97.31 98 MET A C 1
ATOM 767 O O . MET A 1 98 ? 1.697 -8.502 -2.182 1.00 97.31 98 MET A O 1
ATOM 771 N N . ALA A 1 99 ? 2.239 -10.340 -1.019 1.00 96.44 99 ALA A N 1
ATOM 772 C CA . ALA A 1 99 ? 2.265 -11.218 -2.188 1.00 96.44 99 ALA A CA 1
ATOM 773 C C . ALA A 1 99 ? 0.878 -11.335 -2.839 1.00 96.44 99 ALA A C 1
ATOM 775 O O . ALA A 1 99 ? 0.765 -11.191 -4.056 1.00 96.44 99 ALA A O 1
ATOM 776 N N . ASP A 1 100 ? -0.168 -11.510 -2.030 1.00 97.75 100 ASP A N 1
ATOM 777 C CA . ASP A 1 100 ? -1.556 -11.561 -2.497 1.00 97.75 100 ASP A CA 1
ATOM 778 C C . ASP A 1 100 ? -1.999 -10.201 -3.048 1.00 97.75 100 ASP A C 1
ATOM 780 O O . ASP A 1 100 ? -2.623 -10.132 -4.105 1.00 97.75 100 ASP A O 1
ATOM 784 N N . THR A 1 101 ? -1.608 -9.104 -2.386 1.00 97.12 101 THR A N 1
ATOM 785 C CA . THR A 1 101 ? -1.883 -7.736 -2.861 1.00 97.12 101 THR A CA 1
ATOM 786 C C . THR A 1 101 ? -1.321 -7.524 -4.265 1.00 97.12 101 THR A C 1
ATOM 788 O O . THR A 1 101 ? -2.043 -7.087 -5.160 1.00 97.12 101 THR A O 1
ATOM 791 N N . LEU A 1 102 ? -0.043 -7.855 -4.473 1.00 97.62 102 LEU A N 1
ATOM 792 C CA . LEU A 1 102 ? 0.605 -7.711 -5.774 1.00 97.62 102 LEU A CA 1
ATOM 793 C C . LEU A 1 102 ? -0.031 -8.634 -6.815 1.00 97.62 102 LEU A C 1
ATOM 795 O O . LEU A 1 102 ? -0.337 -8.175 -7.912 1.00 97.62 102 LEU A O 1
ATOM 799 N N . ARG A 1 103 ? -0.288 -9.903 -6.481 1.00 97.25 103 ARG A N 1
ATOM 800 C CA . ARG A 1 103 ? -0.912 -10.858 -7.408 1.00 97.25 103 ARG A CA 1
ATOM 801 C C . ARG A 1 103 ? -2.280 -10.381 -7.887 1.00 97.25 103 ARG A C 1
ATOM 803 O O . ARG A 1 103 ? -2.500 -10.335 -9.092 1.00 97.25 103 ARG A O 1
ATOM 810 N N . ASN A 1 104 ? -3.125 -9.905 -6.975 1.00 96.19 104 ASN A N 1
ATOM 811 C CA . ASN A 1 104 ? -4.439 -9.361 -7.315 1.00 96.19 104 ASN A CA 1
ATOM 812 C C . ASN A 1 104 ? -4.343 -8.155 -8.267 1.00 96.19 104 ASN A C 1
ATOM 814 O O . ASN A 1 104 ? -5.145 -8.038 -9.190 1.00 96.19 104 ASN A O 1
ATOM 818 N N . ILE A 1 105 ? -3.350 -7.275 -8.081 1.00 95.12 105 ILE A N 1
ATOM 819 C CA . ILE A 1 105 ? -3.118 -6.136 -8.985 1.00 95.12 105 ILE A CA 1
ATOM 820 C C . ILE A 1 105 ? -2.688 -6.628 -10.373 1.00 95.12 105 ILE A C 1
ATOM 822 O O . ILE A 1 105 ? -3.250 -6.201 -11.380 1.00 95.12 105 ILE A O 1
ATOM 826 N N . PHE A 1 106 ? -1.719 -7.543 -10.448 1.00 95.25 106 PHE A N 1
ATOM 827 C CA . PHE A 1 106 ? -1.257 -8.098 -11.724 1.00 95.25 106 PHE A CA 1
ATOM 828 C C . PHE A 1 106 ? -2.381 -8.823 -12.477 1.00 95.25 106 PHE A C 1
ATOM 830 O O . PHE A 1 106 ? -2.521 -8.629 -13.688 1.00 95.25 106 PHE A O 1
ATOM 837 N N . ASP A 1 107 ? -3.199 -9.598 -11.761 1.00 94.69 107 ASP A N 1
ATOM 838 C CA . ASP A 1 107 ? -4.359 -10.304 -12.305 1.00 94.69 107 ASP A CA 1
ATOM 839 C C . ASP A 1 107 ? -5.436 -9.345 -12.823 1.00 94.69 107 ASP A C 1
ATOM 841 O O . ASP A 1 107 ? -6.019 -9.615 -13.870 1.00 94.69 107 ASP A O 1
ATOM 845 N N . ALA A 1 108 ? -5.676 -8.214 -12.152 1.00 92.94 108 ALA A N 1
ATOM 846 C CA . ALA A 1 108 ? -6.645 -7.220 -12.613 1.00 92.94 108 ALA A CA 1
ATOM 847 C C . ALA A 1 108 ? -6.228 -6.581 -13.951 1.00 92.94 108 ALA A C 1
ATOM 849 O O . ALA A 1 108 ? -7.048 -6.443 -14.855 1.00 92.94 108 ALA A O 1
ATOM 850 N N . TYR A 1 109 ? -4.941 -6.254 -14.109 1.00 91.06 109 TYR A N 1
ATOM 851 C CA . TYR A 1 109 ? -4.445 -5.540 -15.291 1.00 91.06 109 TYR A CA 1
ATOM 852 C C . TYR A 1 109 ? -4.015 -6.443 -16.456 1.00 91.06 109 TYR A C 1
ATOM 854 O O . TYR A 1 109 ? -3.758 -5.939 -17.550 1.00 91.06 109 TYR A O 1
ATOM 862 N N . ARG A 1 110 ? -3.922 -7.771 -16.279 1.00 87.06 110 ARG A N 1
ATOM 863 C CA . ARG A 1 110 ? -3.324 -8.664 -17.299 1.00 87.06 110 ARG A CA 1
ATOM 864 C C . ARG A 1 110 ? -4.031 -8.634 -18.658 1.00 87.06 110 ARG A C 1
ATOM 866 O O . ARG A 1 110 ? -3.389 -8.833 -19.681 1.00 87.06 110 ARG A O 1
ATOM 873 N N . GLY A 1 111 ? -5.340 -8.368 -18.677 1.00 84.00 111 GLY A N 1
ATOM 874 C CA . GLY A 1 111 ? -6.132 -8.197 -19.905 1.00 84.00 111 GLY A CA 1
ATOM 875 C C . GLY A 1 111 ? -6.163 -6.758 -20.433 1.00 84.00 111 GLY A C 1
ATOM 876 O O . GLY A 1 111 ? -6.694 -6.507 -21.510 1.00 84.00 111 GLY A O 1
ATOM 877 N N . GLN A 1 112 ? -5.592 -5.820 -19.681 1.00 82.62 112 GLN A N 1
ATOM 878 C CA . GLN A 1 112 ? -5.655 -4.374 -19.881 1.00 82.62 112 GLN A CA 1
ATOM 879 C C . GLN A 1 112 ? -4.239 -3.779 -19.894 1.00 82.62 112 GLN A C 1
ATOM 881 O O . GLN A 1 112 ? -3.989 -2.703 -19.362 1.00 82.62 112 GLN A O 1
ATOM 886 N N . VAL A 1 113 ? -3.276 -4.468 -20.521 1.00 72.19 113 VAL A N 1
ATOM 887 C CA . VAL A 1 113 ? -1.866 -4.025 -20.564 1.00 72.19 113 VAL A CA 1
ATOM 888 C C . VAL A 1 113 ? -1.723 -2.607 -21.138 1.00 72.19 113 VAL A C 1
ATOM 890 O O . VAL A 1 113 ? -0.813 -1.877 -20.751 1.00 72.19 113 VAL A O 1
ATOM 893 N N . ALA A 1 114 ? -2.623 -2.196 -22.037 1.00 65.44 114 ALA A N 1
ATOM 894 C CA . ALA A 1 114 ? -2.690 -0.821 -22.530 1.00 65.44 114 ALA A CA 1
ATOM 895 C C . ALA A 1 114 ? -3.063 0.186 -21.423 1.00 65.44 114 ALA A C 1
ATOM 897 O O . ALA A 1 114 ? -2.420 1.223 -21.312 1.00 65.44 114 ALA A O 1
ATOM 898 N N . GLU A 1 115 ? -4.032 -0.140 -20.566 1.00 64.94 115 GLU A N 1
ATOM 899 C CA . GLU A 1 115 ? -4.428 0.699 -19.424 1.00 64.94 115 GLU A CA 1
ATOM 900 C C . GLU A 1 115 ? -3.340 0.714 -18.342 1.00 64.94 115 GLU A C 1
ATOM 902 O O . GLU A 1 115 ? -3.058 1.762 -17.771 1.00 64.94 115 GLU A O 1
ATOM 907 N N . ALA A 1 116 ? -2.640 -0.408 -18.132 1.00 69.50 116 ALA A N 1
ATOM 908 C CA . ALA A 1 116 ? -1.492 -0.467 -17.226 1.00 69.50 116 ALA A CA 1
ATOM 909 C C . ALA A 1 116 ? -0.342 0.456 -17.669 1.00 69.50 116 ALA A C 1
ATOM 911 O O . ALA A 1 116 ? 0.348 1.027 -16.825 1.00 69.50 116 ALA A O 1
ATOM 912 N N . ARG A 1 117 ? -0.129 0.616 -18.985 1.00 72.19 117 ARG A N 1
ATOM 913 C CA . ARG A 1 117 ? 0.849 1.578 -19.526 1.00 72.19 117 ARG A CA 1
ATOM 914 C C . ARG A 1 117 ? 0.418 3.025 -19.284 1.00 72.19 117 ARG A C 1
ATOM 916 O O . ARG A 1 117 ? 1.267 3.827 -18.928 1.00 72.19 117 ARG A O 1
ATOM 923 N N . GLY A 1 118 ? -0.876 3.321 -19.387 1.00 65.25 118 GLY A N 1
ATOM 924 C CA . GLY A 1 118 ? -1.420 4.658 -19.133 1.00 65.25 118 GLY A CA 1
ATOM 925 C C . GLY A 1 118 ? -1.379 5.114 -17.668 1.00 65.25 118 GLY A C 1
ATOM 926 O O . GLY A 1 118 ? -1.683 6.264 -17.394 1.00 65.25 118 GLY A O 1
ATOM 927 N N . LEU A 1 119 ? -0.995 4.257 -16.710 1.00 74.81 119 LEU A N 1
ATOM 928 C CA . LEU A 1 119 ? -0.827 4.660 -15.302 1.00 74.81 119 LEU A CA 1
ATOM 929 C C . LEU A 1 119 ? 0.375 5.589 -15.068 1.00 74.81 119 LEU A C 1
ATOM 931 O O . LEU A 1 119 ? 0.491 6.169 -13.988 1.00 74.81 119 LEU A O 1
ATOM 935 N N . VAL A 1 120 ? 1.295 5.669 -16.032 1.00 70.25 120 VAL A N 1
ATOM 936 C CA . VAL A 1 120 ? 2.510 6.496 -15.961 1.00 70.25 120 VAL A CA 1
ATOM 937 C C . VAL A 1 120 ? 2.547 7.611 -17.012 1.00 70.25 120 VAL A C 1
ATOM 939 O O . VAL A 1 120 ? 3.534 8.347 -17.045 1.00 70.25 120 VAL A O 1
ATOM 942 N N . ASP A 1 121 ? 1.504 7.719 -17.842 1.00 55.03 121 ASP A N 1
ATOM 943 C CA . ASP A 1 121 ? 1.285 8.819 -18.793 1.00 55.03 121 ASP A CA 1
ATOM 944 C C . ASP A 1 121 ? 0.511 9.967 -18.115 1.00 55.03 121 ASP A C 1
ATOM 946 O O . ASP A 1 121 ? 0.857 11.145 -18.370 1.00 55.03 121 ASP A O 1
#

Foldseek 3Di:
DQQVLLVVLLVVCVVVLNPPDDADRDALQQWDDPVVLLVLLLVLLCVAPQRNVVSVVDDDDDDDCCVVVNPPDDDDPTDRDDGPSSCVSSVGHDDQYPNNVSNVVCVVCSVPVVVVVVVVD